Protein AF-A0A2V8PUL4-F1 (afdb_monomer)

Solvent-accessible surface area (backbone atoms only — not comparable to full-atom values): 7619 Å² total; per-residue (Å²): 110,84,92,66,49,66,86,40,50,25,62,60,48,50,53,53,51,32,54,72,59,65,60,64,63,51,76,65,58,48,52,50,52,26,60,69,21,54,86,48,44,61,38,66,66,50,50,49,50,52,49,49,58,58,67,66,30,64,64,40,49,53,52,52,48,46,51,50,52,53,50,48,45,30,48,71,72,67,66,40,62,67,45,42,82,89,74,63,38,52,64,68,52,50,50,51,43,51,45,25,54,77,43,76,62,35,45,70,82,43,36,55,52,89,72,94,58,98,85,66,83,86,74,81,31,73,74,68,82,112

Foldseek 3Di:
DVQQDLPDQLLRLLVSLCVVLVNLDDPVRSVVLNVQCHVRVNDPVSSVVSNVVSCPRPVSVLLVVLLVVLQCCCCPVVVDGCCDPDNNDNPLSVVLSVLCVVVVNPCVNSQQDDDPDVDDPDDQHSPNPD

Structure (mmCIF, N/CA/C/O backbone):
data_AF-A0A2V8PUL4-F1
#
_entry.id   AF-A0A2V8PUL4-F1
#
loop_
_atom_site.group_PDB
_atom_site.id
_atom_site.type_symbol
_atom_site.label_atom_id
_atom_site.label_alt_id
_atom_site.label_comp_id
_atom_site.label_asym_id
_atom_site.label_entity_id
_atom_site.label_seq_id
_atom_site.pdbx_PDB_ins_code
_atom_site.Cartn_x
_atom_site.Cartn_y
_atom_site.Cartn_z
_atom_site.occupancy
_atom_site.B_iso_or_equiv
_atom_site.auth_seq_id
_atom_site.auth_comp_id
_atom_site.auth_asym_id
_atom_site.auth_atom_id
_atom_site.pdbx_PDB_model_num
ATOM 1 N N . LEU A 1 1 ? 1.633 -14.308 13.823 1.00 53.53 1 LEU A N 1
ATOM 2 C CA . LEU A 1 1 ? 0.843 -13.743 14.947 1.00 53.53 1 LEU A CA 1
ATOM 3 C C . LEU A 1 1 ? 1.604 -12.721 15.813 1.00 53.53 1 LEU A C 1
ATOM 5 O O . LEU A 1 1 ? 0.944 -11.920 16.455 1.00 53.53 1 LEU A O 1
ATOM 9 N N . ILE A 1 2 ? 2.948 -12.657 15.804 1.00 66.19 2 ILE A N 1
ATOM 10 C CA . ILE A 1 2 ? 3.716 -11.726 16.671 1.00 66.19 2 ILE A CA 1
ATOM 11 C C . ILE A 1 2 ? 3.553 -10.241 16.277 1.00 66.19 2 ILE A C 1
ATOM 13 O O . ILE A 1 2 ? 3.551 -9.373 17.140 1.00 66.19 2 ILE A O 1
ATOM 17 N N . ARG A 1 3 ? 3.368 -9.931 14.985 1.00 69.19 3 ARG A N 1
ATOM 18 C CA . ARG A 1 3 ? 3.284 -8.541 14.489 1.00 69.19 3 ARG A CA 1
ATOM 19 C C . ARG A 1 3 ? 1.957 -7.834 14.799 1.00 69.19 3 ARG A C 1
ATOM 21 O O . ARG A 1 3 ? 1.920 -6.611 14.826 1.00 69.19 3 ARG A O 1
ATOM 28 N N . TYR A 1 4 ? 0.893 -8.598 15.051 1.00 77.38 4 TYR A N 1
ATOM 29 C CA . TYR A 1 4 ? -0.440 -8.078 15.367 1.00 77.38 4 TYR A CA 1
ATOM 30 C C . TYR A 1 4 ? -1.057 -8.838 16.553 1.00 77.38 4 TYR A C 1
ATOM 32 O O . TYR A 1 4 ? -1.983 -9.625 16.347 1.00 77.38 4 TYR A O 1
ATOM 40 N N . PRO A 1 5 ? -0.546 -8.646 17.784 1.00 78.50 5 PRO A N 1
ATOM 41 C CA . PRO A 1 5 ? -1.040 -9.348 18.968 1.00 78.50 5 PRO A CA 1
ATOM 42 C C . PRO A 1 5 ? -2.530 -9.092 19.216 1.00 78.50 5 PRO A C 1
ATOM 44 O O . PRO A 1 5 ? -2.999 -7.976 19.002 1.00 78.50 5 PRO A O 1
ATOM 47 N N . ASN A 1 6 ? -3.261 -10.071 19.755 1.00 73.56 6 ASN A N 1
ATOM 48 C CA . ASN A 1 6 ? -4.700 -9.928 20.038 1.00 73.56 6 ASN A CA 1
ATOM 49 C C . ASN A 1 6 ? -5.0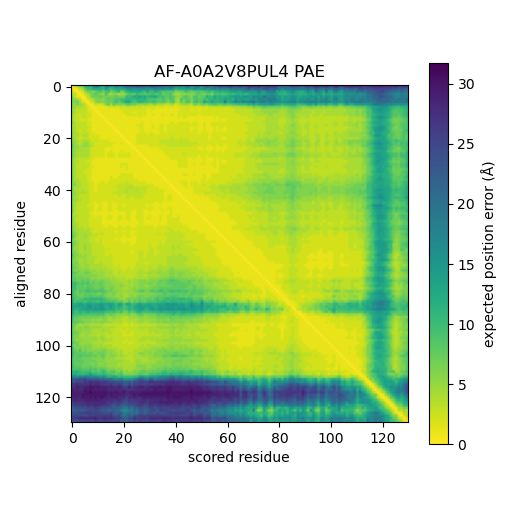24 -8.817 21.058 1.00 73.56 6 ASN A C 1
ATOM 51 O O . ASN A 1 6 ? -6.135 -8.307 21.061 1.00 73.56 6 ASN A O 1
ATOM 55 N N . ILE A 1 7 ? -4.052 -8.399 21.877 1.00 80.19 7 ILE A N 1
ATOM 56 C CA . ILE A 1 7 ? -4.193 -7.301 22.853 1.00 80.19 7 ILE A CA 1
ATOM 57 C C . ILE A 1 7 ? -3.979 -5.896 22.252 1.00 80.19 7 ILE A C 1
ATOM 59 O O . ILE A 1 7 ? -3.929 -4.913 22.986 1.00 80.19 7 ILE A O 1
ATOM 63 N N . THR A 1 8 ? -3.792 -5.775 20.932 1.00 88.19 8 THR A N 1
ATOM 64 C CA . THR A 1 8 ? -3.617 -4.461 20.284 1.00 88.19 8 THR A CA 1
ATOM 65 C C . THR A 1 8 ? -4.917 -3.664 20.285 1.00 88.19 8 THR A C 1
ATOM 67 O O . THR A 1 8 ? -5.968 -4.184 19.920 1.00 88.19 8 THR A O 1
ATOM 70 N N . SER A 1 9 ? -4.838 -2.380 20.650 1.00 94.19 9 SER A N 1
ATOM 71 C CA . SER A 1 9 ? -5.974 -1.462 20.526 1.00 94.19 9 SER A CA 1
ATOM 72 C C . SER A 1 9 ? -6.377 -1.278 19.059 1.00 94.19 9 SER A C 1
ATOM 74 O O . SER A 1 9 ? -5.547 -1.435 18.160 1.00 94.19 9 SER A O 1
ATOM 76 N N . ALA A 1 10 ? -7.634 -0.891 18.812 1.00 96.12 10 ALA A N 1
ATOM 77 C CA . ALA A 1 10 ? -8.137 -0.638 17.459 1.00 96.12 10 ALA A CA 1
ATOM 78 C C . ALA A 1 10 ? -7.262 0.375 16.699 1.00 96.12 10 ALA A C 1
ATOM 80 O O . ALA A 1 10 ? -6.848 0.125 15.570 1.00 96.12 10 ALA A O 1
ATOM 81 N N . VAL A 1 11 ? -6.893 1.473 17.369 1.00 96.81 11 VAL A N 1
ATOM 82 C CA . VAL A 1 11 ? -5.998 2.509 16.830 1.00 96.81 11 VAL A CA 1
ATOM 83 C C . VAL A 1 11 ? -4.646 1.925 16.424 1.00 96.81 11 VAL A C 1
ATOM 85 O O . VAL A 1 11 ? -4.194 2.137 15.301 1.00 96.81 11 VAL A O 1
ATOM 88 N N . ALA A 1 12 ? -3.993 1.179 17.321 1.00 95.81 12 ALA A N 1
ATOM 89 C CA . ALA A 1 12 ? -2.677 0.611 17.046 1.00 95.81 12 ALA A CA 1
ATOM 90 C C . ALA A 1 12 ? -2.726 -0.405 15.896 1.00 95.81 12 ALA A C 1
ATOM 92 O O . ALA A 1 12 ? -1.837 -0.411 15.046 1.00 95.81 12 ALA A O 1
ATOM 93 N N . PHE A 1 13 ? -3.774 -1.231 15.845 1.00 95.81 13 PHE A N 1
ATOM 94 C CA . PHE A 1 13 ? -3.956 -2.224 14.792 1.00 95.81 13 PHE A CA 1
ATOM 95 C C . PHE A 1 13 ? -4.156 -1.578 13.416 1.00 95.81 13 PHE A C 1
ATOM 97 O O . PHE A 1 13 ? -3.402 -1.889 12.493 1.00 95.81 13 PHE A O 1
ATOM 104 N N . VAL A 1 14 ? -5.104 -0.642 13.290 1.00 97.19 14 VAL A N 1
ATOM 105 C CA . VAL A 1 14 ? -5.391 0.044 12.018 1.00 97.19 14 VAL A CA 1
ATOM 106 C C . VAL A 1 14 ? -4.172 0.833 11.540 1.00 97.19 14 VAL A C 1
ATOM 108 O O . VAL A 1 14 ? -3.780 0.700 10.384 1.00 97.19 14 VAL A O 1
ATOM 111 N N . ASN A 1 15 ? -3.508 1.588 12.422 1.00 96.50 15 ASN A N 1
ATOM 112 C CA . ASN A 1 15 ? -2.321 2.364 12.049 1.00 96.50 15 ASN A CA 1
ATOM 113 C C . ASN A 1 15 ? -1.166 1.468 11.580 1.00 96.50 15 ASN A C 1
ATOM 115 O O . ASN A 1 15 ? -0.452 1.816 10.638 1.00 96.50 15 ASN A O 1
ATOM 119 N N . ALA A 1 16 ? -0.972 0.315 12.225 1.00 95.12 16 ALA A N 1
ATOM 120 C CA . ALA A 1 16 ? 0.056 -0.641 11.832 1.00 95.12 16 ALA A CA 1
ATOM 121 C C . ALA A 1 16 ? -0.257 -1.296 10.478 1.00 95.12 16 ALA A C 1
ATOM 123 O O . ALA A 1 16 ? 0.659 -1.513 9.684 1.00 95.12 16 ALA A O 1
ATOM 124 N N . LEU A 1 17 ? -1.526 -1.613 10.198 1.00 95.75 17 LEU A N 1
ATOM 125 C CA . LEU A 1 17 ? -1.949 -2.106 8.885 1.00 95.75 17 LEU A CA 1
ATOM 126 C C . LEU A 1 17 ? -1.752 -1.051 7.796 1.00 95.75 17 LEU A C 1
ATOM 128 O O . LEU A 1 17 ? -1.100 -1.340 6.798 1.00 95.75 17 LEU A O 1
ATOM 132 N N . ASP A 1 18 ? -2.236 0.170 8.018 1.00 97.25 18 ASP A N 1
ATOM 133 C CA . ASP A 1 18 ? -2.129 1.267 7.054 1.00 97.25 18 ASP A CA 1
ATOM 134 C C . ASP A 1 18 ? -0.665 1.609 6.754 1.00 97.25 18 ASP A C 1
ATOM 136 O O . ASP A 1 18 ? -0.261 1.701 5.598 1.00 97.25 18 ASP A O 1
ATOM 140 N N . THR A 1 19 ? 0.183 1.673 7.784 1.00 95.75 19 THR A N 1
ATOM 141 C CA . THR A 1 19 ? 1.629 1.893 7.615 1.00 95.75 19 THR A CA 1
ATOM 142 C C . THR A 1 19 ? 2.266 0.809 6.745 1.00 95.75 19 THR A C 1
ATOM 144 O O . THR A 1 19 ? 3.080 1.113 5.876 1.00 95.75 19 THR A O 1
ATOM 147 N N . ASN A 1 20 ? 1.873 -0.453 6.927 1.00 94.19 20 ASN A N 1
ATOM 148 C CA . ASN A 1 20 ? 2.387 -1.558 6.116 1.00 94.19 20 ASN A CA 1
ATOM 149 C C . ASN A 1 20 ? 1.840 -1.570 4.691 1.00 94.19 20 ASN A C 1
ATOM 151 O O . ASN A 1 20 ? 2.556 -1.984 3.785 1.00 94.19 20 ASN A O 1
ATOM 155 N N . ALA A 1 21 ? 0.623 -1.073 4.487 1.00 95.25 21 ALA A N 1
ATOM 156 C CA . ALA A 1 21 ? 0.072 -0.802 3.165 1.00 95.25 21 ALA A CA 1
ATOM 157 C C . ALA A 1 21 ? 0.704 0.445 2.502 1.00 95.25 21 ALA A C 1
ATOM 159 O O . ALA A 1 21 ? 0.445 0.735 1.336 1.00 95.25 21 ALA A O 1
ATOM 160 N N . GLY A 1 22 ? 1.564 1.184 3.214 1.00 94.81 22 GLY A N 1
ATOM 161 C CA . GLY A 1 22 ? 2.232 2.383 2.710 1.00 94.81 22 GLY A CA 1
ATOM 162 C C . GLY A 1 22 ? 1.420 3.669 2.884 1.00 94.81 22 GLY A C 1
ATOM 163 O O . GLY A 1 22 ? 1.537 4.565 2.048 1.00 94.81 22 GLY A O 1
ATOM 164 N N . ALA A 1 23 ? 0.610 3.760 3.941 1.00 96.44 23 ALA A N 1
ATOM 165 C CA . ALA A 1 23 ? -0.258 4.893 4.266 1.00 96.44 23 ALA A CA 1
ATOM 166 C C . ALA A 1 23 ? -1.227 5.217 3.117 1.00 96.44 23 ALA A C 1
ATOM 168 O O . ALA A 1 23 ? -1.120 6.252 2.454 1.00 96.44 23 ALA A O 1
ATOM 169 N N . VAL A 1 24 ? -2.115 4.267 2.823 1.00 96.69 24 VAL A N 1
ATOM 170 C CA . VAL A 1 24 ? -3.079 4.356 1.713 1.00 96.69 24 VAL A CA 1
ATOM 171 C C . VAL A 1 24 ? -4.415 4.942 2.143 1.00 96.69 24 VAL A C 1
ATOM 173 O O . VAL A 1 24 ? -5.161 5.424 1.294 1.00 96.69 24 VAL A O 1
ATOM 176 N N . LEU A 1 25 ? -4.710 4.920 3.443 1.00 97.94 25 LEU A N 1
ATOM 177 C CA . LEU A 1 25 ? -5.942 5.469 3.982 1.00 97.94 25 LEU A CA 1
ATOM 178 C C . LEU A 1 25 ? -5.858 6.986 4.145 1.00 97.94 25 LEU A C 1
ATOM 180 O O . LEU A 1 25 ? -4.895 7.549 4.672 1.00 97.94 25 LEU A O 1
ATOM 184 N N . THR A 1 26 ? -6.943 7.659 3.789 1.00 97.88 26 THR A N 1
ATOM 185 C CA . THR A 1 26 ? -7.201 9.030 4.220 1.00 97.88 26 THR A CA 1
ATOM 186 C C . THR A 1 26 ? -7.469 9.088 5.727 1.00 97.88 26 THR A C 1
ATOM 188 O O . THR A 1 26 ? -7.782 8.091 6.383 1.00 97.88 26 THR A O 1
ATOM 191 N N . SER A 1 27 ? -7.399 10.293 6.304 1.00 97.75 27 SER A N 1
ATOM 192 C CA . SER A 1 27 ? -7.712 10.492 7.727 1.00 97.75 27 SER A CA 1
ATOM 193 C C . SER A 1 27 ? -9.134 10.034 8.087 1.00 97.75 27 SER A C 1
ATOM 195 O O . SER A 1 27 ? -9.345 9.486 9.167 1.00 97.75 27 SER A O 1
ATOM 197 N N . ALA A 1 28 ? -10.095 10.226 7.175 1.00 98.12 28 ALA A N 1
ATOM 198 C CA . ALA A 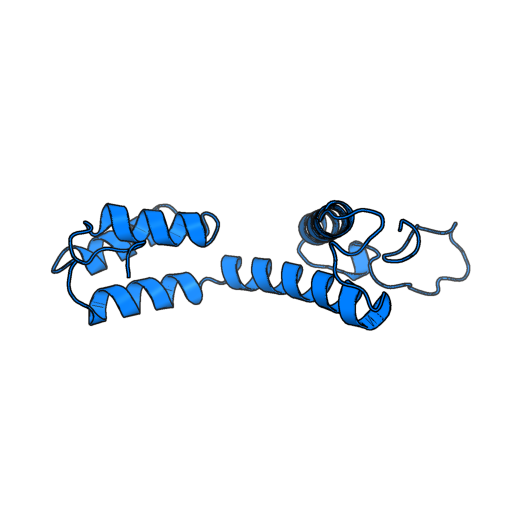1 28 ? -11.490 9.846 7.379 1.00 98.12 28 ALA A CA 1
ATOM 199 C C . ALA A 1 28 ? -11.689 8.323 7.331 1.00 98.12 28 ALA A C 1
ATOM 201 O O . ALA A 1 28 ? -12.301 7.766 8.239 1.00 98.12 28 ALA A O 1
ATOM 202 N N . GLU A 1 29 ? -11.124 7.640 6.330 1.00 98.19 29 GLU A N 1
ATOM 203 C CA . GLU A 1 29 ? -11.191 6.173 6.223 1.00 98.19 29 GLU A CA 1
ATOM 204 C C . GLU A 1 29 ? -10.534 5.503 7.429 1.00 98.19 29 GLU A C 1
ATOM 206 O O . GLU A 1 29 ? -11.103 4.598 8.036 1.00 98.19 29 GLU A O 1
ATOM 211 N N . ARG A 1 30 ? -9.364 6.002 7.841 1.00 98.38 30 ARG A N 1
ATOM 212 C CA . ARG A 1 30 ? -8.672 5.502 9.029 1.00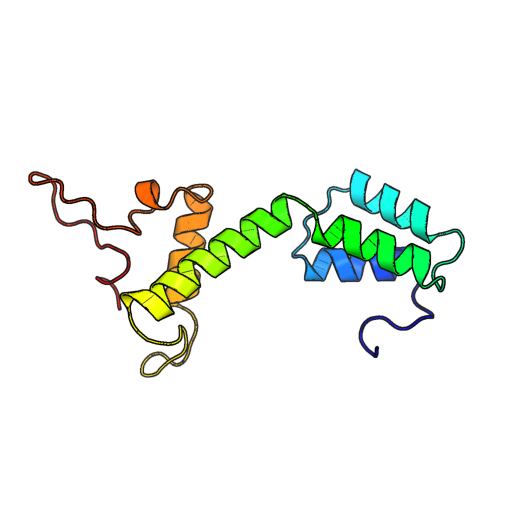 98.38 30 ARG A CA 1
ATOM 213 C C . ARG A 1 30 ? -9.521 5.665 10.289 1.00 98.38 30 ARG A C 1
ATOM 215 O O . ARG A 1 30 ? -9.616 4.729 11.076 1.00 98.38 30 ARG A O 1
ATOM 222 N N . ALA A 1 31 ? -10.152 6.825 10.484 1.00 98.44 31 ALA A N 1
ATOM 223 C CA . ALA A 1 31 ? -11.040 7.054 11.623 1.00 98.44 31 ALA A CA 1
ATOM 224 C C . ALA A 1 31 ? -12.262 6.120 11.602 1.00 98.44 31 ALA A C 1
ATOM 226 O O . ALA A 1 31 ? -12.630 5.588 12.649 1.00 98.44 31 ALA A O 1
ATOM 227 N N . ALA A 1 32 ? -12.846 5.874 10.426 1.00 98.50 32 ALA A N 1
ATOM 228 C CA . ALA A 1 32 ? -13.974 4.960 10.265 1.00 98.50 32 ALA A CA 1
ATOM 229 C C . ALA A 1 32 ? -13.601 3.513 10.630 1.00 98.50 32 ALA A C 1
ATOM 231 O O . ALA A 1 32 ? -14.297 2.891 11.428 1.00 98.50 32 ALA A O 1
ATOM 232 N N . LEU A 1 33 ? -12.466 3.007 10.135 1.00 98.44 33 LEU A N 1
ATOM 233 C CA . LEU A 1 33 ? -11.992 1.652 10.453 1.00 98.44 33 LEU A CA 1
ATOM 234 C C . LEU A 1 33 ? -11.614 1.490 11.933 1.00 98.44 33 LEU A C 1
ATOM 236 O O . LEU A 1 33 ? -11.827 0.434 12.527 1.00 98.44 33 LEU A O 1
ATOM 240 N N . ILE A 1 34 ? -11.072 2.540 12.560 1.00 98.38 34 ILE A N 1
ATOM 241 C CA . ILE A 1 34 ? -10.828 2.548 14.008 1.00 98.38 34 ILE A CA 1
ATOM 242 C C . ILE A 1 34 ? -12.153 2.449 14.761 1.00 98.38 34 ILE A C 1
ATOM 244 O O . ILE A 1 34 ? -12.266 1.629 15.672 1.00 98.38 34 ILE A O 1
ATOM 248 N N . ALA A 1 35 ? -13.145 3.265 14.396 1.00 98.44 35 ALA A N 1
ATOM 249 C CA . ALA A 1 35 ? -14.456 3.254 15.037 1.00 98.44 35 ALA A CA 1
ATOM 250 C C . ALA A 1 35 ? -15.149 1.893 14.887 1.00 98.44 35 ALA A C 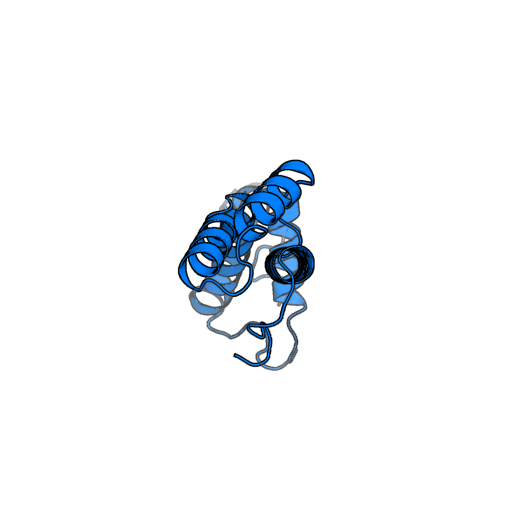1
ATOM 252 O O . ALA A 1 35 ? -15.726 1.402 15.850 1.00 98.44 35 ALA A O 1
ATOM 253 N N . GLU A 1 36 ? -15.020 1.257 13.724 1.00 97.94 36 GLU A N 1
ATOM 254 C CA . GLU A 1 36 ? -15.544 -0.081 13.445 1.00 97.94 36 GLU A CA 1
ATOM 255 C C . GLU A 1 36 ? -14.929 -1.175 14.330 1.00 97.94 36 GLU A C 1
ATOM 257 O O . GLU A 1 36 ? -15.647 -2.034 14.834 1.00 97.94 36 GLU A O 1
ATOM 262 N N . LEU A 1 37 ? -13.616 -1.131 14.573 1.00 97.50 37 LEU A N 1
ATOM 263 C CA . LEU A 1 37 ? -12.922 -2.128 15.398 1.00 97.50 37 LEU A CA 1
ATOM 264 C C . LEU A 1 37 ? 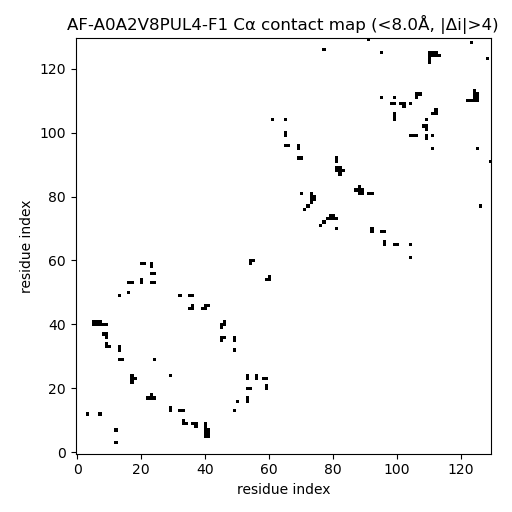-12.993 -1.839 16.907 1.00 97.50 37 LEU A C 1
ATOM 266 O O . LEU A 1 37 ? -12.754 -2.725 17.728 1.00 97.50 37 LEU A O 1
ATOM 270 N N . THR A 1 38 ? -13.306 -0.602 17.296 1.00 97.44 38 THR A N 1
ATOM 271 C CA . THR A 1 38 ? -13.340 -0.159 18.701 1.00 97.44 38 THR A CA 1
ATOM 272 C C . THR A 1 38 ? -14.261 -0.982 19.620 1.00 97.44 38 THR A C 1
ATOM 274 O O . THR A 1 38 ? -13.848 -1.201 20.760 1.00 97.44 38 THR A O 1
ATOM 277 N N . PRO A 1 39 ? -15.447 -1.476 19.199 1.00 96.38 39 PRO A N 1
ATOM 278 C CA . PRO A 1 39 ? -16.337 -2.243 20.072 1.00 96.38 39 PRO A CA 1
ATOM 279 C C . PRO A 1 39 ? -15.699 -3.510 20.648 1.00 96.38 39 PRO A C 1
ATOM 281 O O . PRO A 1 39 ? -15.951 -3.850 21.802 1.00 96.38 39 PRO A O 1
ATOM 284 N N . ASN A 1 40 ? -14.865 -4.201 19.865 1.00 95.25 40 ASN A N 1
ATOM 285 C CA . ASN A 1 40 ? -14.125 -5.373 20.323 1.00 95.25 40 ASN A CA 1
ATOM 286 C C . ASN A 1 40 ? -12.828 -5.558 19.507 1.00 95.25 40 ASN A C 1
ATOM 288 O O . ASN A 1 40 ? -12.802 -6.331 18.548 1.00 95.25 40 ASN A O 1
ATOM 292 N N . PRO A 1 41 ? -11.718 -4.898 19.885 1.00 94.19 41 PRO A N 1
ATOM 293 C CA . PRO A 1 41 ? -10.476 -4.930 19.108 1.00 94.19 41 PRO A CA 1
ATOM 294 C C . PRO A 1 41 ? -9.823 -6.313 18.988 1.00 94.19 41 PRO A C 1
ATOM 296 O O . PRO A 1 41 ? -8.967 -6.519 18.121 1.00 94.19 41 PRO A O 1
ATOM 299 N N . ALA A 1 42 ? -10.203 -7.248 19.863 1.00 92.94 42 ALA A N 1
ATOM 300 C CA . ALA A 1 42 ? -9.731 -8.626 19.863 1.00 92.94 42 ALA A CA 1
ATOM 301 C C . ALA A 1 42 ? -10.609 -9.565 19.013 1.00 92.94 42 ALA A C 1
ATOM 303 O O . ALA A 1 42 ? -10.223 -10.718 18.823 1.00 92.94 42 ALA A O 1
ATOM 304 N N . ASP A 1 43 ? -11.753 -9.096 18.499 1.00 94.31 43 ASP A N 1
ATOM 305 C CA . ASP A 1 43 ? -12.659 -9.897 17.673 1.00 94.31 43 ASP A CA 1
ATOM 306 C C . ASP A 1 43 ? -11.995 -10.275 16.335 1.00 94.31 43 ASP A C 1
ATOM 308 O O . ASP A 1 43 ? -11.650 -9.389 15.542 1.00 94.31 43 ASP A O 1
ATOM 312 N N . PRO A 1 44 ? -11.814 -11.576 16.039 1.00 93.00 44 PRO A N 1
ATOM 313 C CA . PRO A 1 44 ? -11.244 -12.018 14.772 1.00 93.00 44 PRO A CA 1
ATOM 314 C C . PRO A 1 44 ? -12.041 -11.563 13.545 1.00 93.00 44 PRO A C 1
ATOM 316 O O . PRO A 1 44 ? -11.430 -11.280 12.516 1.00 93.00 44 PRO A O 1
ATOM 319 N N . ALA A 1 45 ? -13.372 -11.474 13.640 1.00 95.69 45 ALA A N 1
ATOM 320 C CA . ALA A 1 45 ? -14.223 -11.095 12.517 1.00 95.69 45 ALA A CA 1
ATOM 321 C C . ALA A 1 45 ? -14.051 -9.612 12.166 1.00 95.69 45 ALA A C 1
ATOM 323 O O . ALA A 1 45 ? -13.790 -9.287 11.009 1.00 95.69 45 ALA A O 1
ATOM 324 N N . LEU A 1 46 ? -14.085 -8.722 13.167 1.00 96.19 46 LEU A N 1
ATOM 325 C CA . LEU A 1 46 ? -13.851 -7.286 12.956 1.00 96.19 46 LEU A CA 1
ATOM 326 C C . LEU A 1 46 ? -12.433 -7.014 12.436 1.00 96.19 46 LEU A C 1
ATOM 328 O O . LEU A 1 46 ? -12.237 -6.188 11.547 1.00 96.19 46 LEU A O 1
ATOM 332 N N . ARG A 1 47 ? -11.421 -7.730 12.947 1.00 96.00 47 ARG A N 1
ATOM 333 C CA . ARG A 1 47 ? -10.035 -7.585 12.463 1.00 96.00 47 ARG A CA 1
ATOM 334 C C . ARG A 1 47 ? -9.875 -8.047 11.018 1.00 96.00 47 ARG A C 1
ATOM 336 O O . ARG A 1 47 ? -9.123 -7.419 10.273 1.00 96.00 47 ARG A O 1
ATOM 343 N N . ALA A 1 48 ? -10.536 -9.141 10.639 1.00 95.81 48 ALA A N 1
ATOM 344 C CA . ALA A 1 48 ? -10.518 -9.642 9.270 1.00 95.81 48 ALA A CA 1
ATOM 345 C C . ALA A 1 48 ? -11.197 -8.661 8.307 1.00 95.81 48 ALA A C 1
ATOM 347 O O . ALA A 1 48 ? -10.642 -8.384 7.247 1.00 95.81 48 ALA A O 1
ATOM 348 N N . ASP A 1 49 ? -12.335 -8.089 8.700 1.00 97.81 49 ASP A N 1
ATOM 349 C CA . ASP A 1 49 ? -13.050 -7.108 7.884 1.00 97.81 49 ASP A CA 1
ATOM 350 C C . ASP A 1 49 ? -12.233 -5.819 7.674 1.00 97.81 49 ASP A C 1
ATOM 352 O O . ASP A 1 49 ? -12.017 -5.392 6.538 1.00 97.81 49 ASP A O 1
ATOM 356 N N . VAL A 1 50 ? -11.643 -5.267 8.741 1.00 97.75 50 VAL A N 1
ATOM 357 C CA . VAL A 1 50 ? -10.723 -4.119 8.642 1.00 97.75 50 VAL A CA 1
ATOM 358 C C . VAL A 1 50 ? -9.529 -4.426 7.735 1.00 97.75 50 VAL A C 1
ATOM 360 O O . VAL A 1 50 ? -9.145 -3.592 6.914 1.00 97.75 50 VAL A O 1
ATOM 363 N N . LEU A 1 51 ? -8.930 -5.615 7.862 1.00 96.56 51 LEU A N 1
ATOM 364 C CA . LEU A 1 51 ? -7.823 -6.033 7.002 1.00 96.56 51 LEU A CA 1
ATOM 365 C C . LEU A 1 51 ? -8.251 -6.104 5.532 1.00 96.56 51 LEU A C 1
ATOM 367 O O . LEU A 1 51 ? -7.517 -5.618 4.673 1.00 96.56 51 LEU A O 1
ATOM 371 N N . MET A 1 52 ? -9.418 -6.687 5.251 1.00 97.62 52 MET A N 1
ATOM 372 C CA . MET A 1 52 ? -9.968 -6.810 3.902 1.00 97.62 52 MET A CA 1
ATOM 373 C C . MET A 1 52 ? -10.191 -5.432 3.275 1.00 97.62 52 MET A C 1
ATOM 375 O O . MET A 1 52 ? -9.682 -5.178 2.189 1.00 97.62 52 MET A O 1
ATOM 379 N N . LYS A 1 53 ? -10.822 -4.498 3.995 1.00 98.19 53 LYS A N 1
ATOM 380 C CA . LYS A 1 53 ? -11.051 -3.123 3.515 1.00 98.19 53 LYS A CA 1
ATOM 381 C C . LYS A 1 53 ? -9.756 -2.382 3.173 1.00 98.19 53 LYS A C 1
ATOM 383 O O . LYS A 1 53 ? -9.705 -1.646 2.190 1.00 98.19 53 LYS A O 1
ATOM 388 N N . ILE A 1 54 ? -8.691 -2.579 3.956 1.00 97.62 54 ILE A N 1
ATOM 389 C CA . ILE A 1 54 ? -7.372 -1.997 3.652 1.00 97.62 54 ILE A CA 1
ATOM 390 C C . ILE A 1 54 ? -6.732 -2.694 2.445 1.00 97.62 54 ILE A C 1
ATOM 392 O O . ILE A 1 54 ? -6.177 -2.021 1.578 1.00 97.62 54 ILE A O 1
ATOM 396 N N . ALA A 1 55 ? -6.817 -4.025 2.366 1.00 96.94 55 ALA A N 1
ATOM 397 C CA . ALA A 1 55 ? -6.273 -4.809 1.257 1.00 96.94 55 ALA A CA 1
ATOM 398 C C . ALA A 1 55 ? -6.958 -4.492 -0.085 1.00 96.94 55 ALA A C 1
ATOM 400 O O . ALA A 1 55 ? -6.310 -4.496 -1.130 1.00 96.94 55 ALA A O 1
ATOM 401 N N . GLU A 1 56 ? -8.251 -4.174 -0.053 1.00 96.75 56 GLU A N 1
ATOM 402 C CA . GLU A 1 56 ? -9.052 -3.812 -1.223 1.00 96.75 56 GLU A CA 1
ATOM 403 C C . GLU A 1 56 ? -8.906 -2.340 -1.629 1.00 96.75 56 GLU A C 1
ATOM 405 O O . GLU A 1 56 ? -9.443 -1.933 -2.660 1.00 96.75 56 GLU A O 1
ATOM 410 N N . ASN A 1 57 ? -8.148 -1.532 -0.882 1.00 97.88 57 ASN A N 1
ATOM 411 C CA . ASN A 1 57 ? -7.963 -0.121 -1.192 1.00 97.88 57 ASN A CA 1
ATOM 412 C C . ASN A 1 57 ? -7.362 0.076 -2.601 1.00 97.88 57 ASN A C 1
ATOM 414 O O . ASN A 1 57 ? -6.311 -0.472 -2.940 1.00 97.88 57 ASN A O 1
ATOM 418 N N . LEU A 1 58 ? -8.012 0.905 -3.424 1.00 96.12 58 LEU A N 1
ATOM 419 C CA . LEU A 1 58 ? -7.626 1.113 -4.825 1.00 96.12 58 LEU A CA 1
ATOM 420 C C . LEU A 1 58 ? -6.201 1.662 -4.988 1.00 96.12 58 LEU A C 1
ATOM 422 O O . LEU A 1 58 ? -5.503 1.288 -5.931 1.00 96.12 58 LEU A O 1
ATOM 426 N N . LEU A 1 59 ? -5.746 2.522 -4.071 1.00 95.56 59 LEU A N 1
ATOM 427 C CA . LEU A 1 59 ? -4.391 3.068 -4.111 1.00 95.56 59 LEU A CA 1
ATOM 428 C C . LEU A 1 59 ? -3.350 1.981 -3.820 1.00 95.56 59 LEU A C 1
ATOM 430 O O . LEU A 1 59 ? -2.299 1.956 -4.464 1.00 95.56 59 LEU A O 1
ATOM 434 N N . LEU A 1 60 ? -3.645 1.066 -2.890 1.00 96.81 60 LEU A N 1
ATOM 435 C CA . LEU A 1 60 ? -2.801 -0.102 -2.639 1.00 96.81 60 LEU A CA 1
ATOM 436 C C . LEU A 1 60 ? -2.726 -0.990 -3.886 1.00 96.81 60 LEU A C 1
ATOM 438 O O . LEU A 1 60 ? -1.627 -1.300 -4.345 1.00 96.81 60 LEU A O 1
ATOM 442 N N . GLN A 1 61 ? -3.875 -1.325 -4.481 1.00 96.19 61 GLN A N 1
ATOM 443 C CA . GLN A 1 61 ? -3.931 -2.142 -5.697 1.00 96.19 61 GLN A CA 1
ATOM 444 C C . GLN A 1 61 ? -3.118 -1.525 -6.844 1.00 96.19 61 GLN A C 1
ATOM 446 O O . GLN A 1 61 ? -2.331 -2.217 -7.487 1.00 96.19 61 GLN A O 1
ATOM 451 N N . GLN A 1 62 ? -3.250 -0.216 -7.078 1.00 95.25 62 GLN A N 1
ATOM 452 C CA . GLN A 1 62 ? -2.501 0.484 -8.124 1.00 95.25 62 GLN A CA 1
ATOM 453 C C . GLN A 1 62 ? -0.9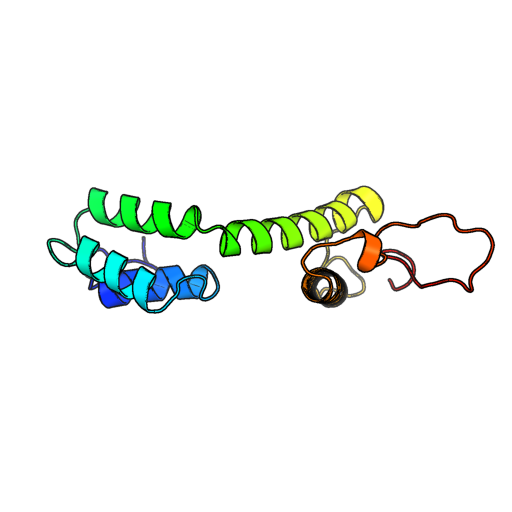85 0.441 -7.874 1.00 95.25 62 GLN A C 1
ATOM 455 O O . GLN A 1 62 ? -0.203 0.211 -8.800 1.00 95.25 62 GLN A O 1
ATOM 460 N N . ARG A 1 63 ? -0.555 0.653 -6.624 1.00 95.06 63 ARG A N 1
ATOM 461 C CA . ARG A 1 63 ? 0.865 0.607 -6.246 1.00 95.06 63 ARG A CA 1
ATOM 462 C C . ARG A 1 63 ? 1.452 -0.784 -6.449 1.00 95.06 63 ARG A C 1
ATOM 464 O O . ARG A 1 63 ? 2.521 -0.899 -7.050 1.00 95.06 63 ARG A O 1
ATOM 471 N N . GLU A 1 64 ? 0.758 -1.825 -5.998 1.00 95.75 64 GLU A N 1
ATOM 472 C CA . GLU A 1 64 ? 1.210 -3.207 -6.174 1.00 95.75 64 GLU A CA 1
ATOM 473 C C . GLU A 1 64 ? 1.189 -3.635 -7.642 1.00 95.75 64 GLU A C 1
ATOM 475 O O . GLU A 1 64 ? 2.128 -4.286 -8.100 1.00 95.75 64 GLU A O 1
ATOM 480 N N . PHE A 1 65 ? 0.207 -3.184 -8.426 1.00 95.94 65 PHE A N 1
ATOM 481 C CA . PHE A 1 65 ? 0.190 -3.414 -9.868 1.00 95.94 65 PHE A CA 1
ATOM 482 C C . PHE A 1 65 ? 1.423 -2.814 -10.556 1.00 95.94 65 PHE A C 1
ATOM 484 O O . PHE A 1 65 ? 2.085 -3.497 -11.336 1.00 95.94 65 PHE A O 1
ATOM 491 N N . ASN A 1 66 ? 1.791 -1.569 -10.236 1.00 96.06 66 ASN A N 1
ATOM 492 C CA . ASN A 1 66 ? 2.988 -0.936 -10.798 1.00 96.06 66 ASN A CA 1
ATOM 493 C C . ASN A 1 66 ? 4.272 -1.693 -10.414 1.00 96.06 66 ASN A C 1
ATOM 495 O O . ASN A 1 66 ? 5.151 -1.885 -11.257 1.00 96.06 66 ASN A O 1
ATOM 499 N N . ARG A 1 67 ? 4.380 -2.162 -9.162 1.00 95.88 67 ARG A N 1
ATOM 500 C CA . ARG A 1 67 ? 5.507 -2.995 -8.699 1.00 95.88 67 ARG A CA 1
ATOM 501 C C . ARG A 1 67 ? 5.572 -4.316 -9.464 1.00 95.88 67 ARG A C 1
ATOM 503 O O . ARG A 1 67 ? 6.634 -4.673 -9.974 1.00 95.88 67 ARG A O 1
ATOM 510 N N . ALA A 1 68 ? 4.440 -5.006 -9.583 1.00 96.31 68 ALA A N 1
ATOM 511 C CA . ALA A 1 68 ? 4.324 -6.273 -10.294 1.00 96.31 68 ALA A CA 1
ATOM 512 C C . ALA A 1 68 ? 4.629 -6.123 -11.790 1.00 96.31 68 ALA A C 1
ATOM 514 O O . ALA A 1 68 ? 5.320 -6.966 -12.358 1.00 96.31 68 ALA A O 1
ATOM 515 N N . PHE A 1 69 ? 4.189 -5.030 -12.417 1.00 94.75 69 PHE A N 1
ATOM 516 C CA . PHE A 1 69 ? 4.501 -4.724 -13.809 1.00 94.75 69 PHE A CA 1
ATOM 517 C C . PHE A 1 69 ? 6.014 -4.620 -14.025 1.00 94.75 69 PHE A C 1
ATOM 519 O O . PHE A 1 69 ? 6.561 -5.314 -14.878 1.00 94.75 69 PHE A O 1
ATOM 526 N N . VAL A 1 70 ? 6.719 -3.819 -13.218 1.00 94.50 70 VAL A N 1
ATOM 527 C CA . VAL A 1 70 ? 8.184 -3.690 -13.324 1.00 94.50 70 VAL A CA 1
ATOM 528 C C . VAL A 1 70 ? 8.874 -5.033 -13.066 1.00 94.50 70 VAL A C 1
ATOM 530 O O . VAL A 1 70 ? 9.798 -5.394 -13.796 1.00 94.50 70 VAL A O 1
ATOM 533 N N . LEU A 1 71 ? 8.408 -5.808 -12.083 1.00 94.88 71 LEU A N 1
ATOM 534 C CA . LEU A 1 71 ? 8.954 -7.136 -11.790 1.00 94.88 71 LEU A CA 1
ATOM 535 C C . LEU A 1 71 ? 8.788 -8.103 -12.973 1.00 94.88 71 LEU A C 1
ATOM 537 O O . LEU A 1 71 ? 9.735 -8.799 -13.338 1.00 94.88 71 LEU A O 1
ATOM 541 N N . MET A 1 72 ? 7.619 -8.107 -13.615 1.00 93.38 72 MET A N 1
ATOM 542 C CA . MET A 1 72 ? 7.357 -8.906 -14.814 1.00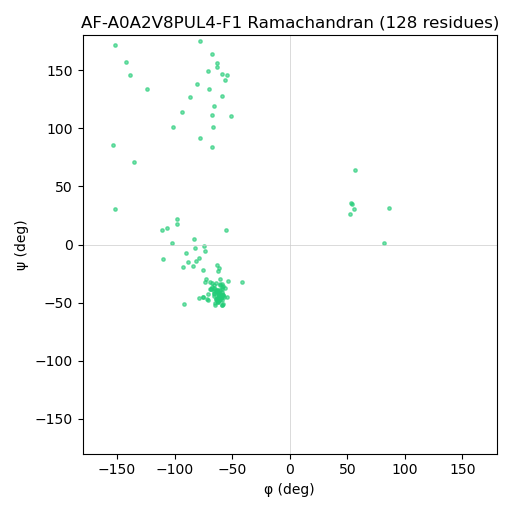 93.38 72 MET A CA 1
ATOM 543 C C . MET A 1 72 ? 8.287 -8.536 -15.970 1.00 93.38 72 MET A C 1
ATOM 545 O O . MET A 1 72 ? 8.708 -9.416 -16.715 1.00 93.38 72 MET A O 1
ATOM 549 N N . GLN A 1 73 ? 8.675 -7.268 -16.101 1.00 89.62 73 GLN A N 1
ATOM 550 C CA . GLN A 1 73 ? 9.662 -6.865 -17.100 1.00 89.62 73 GLN A CA 1
ATOM 551 C C . GLN A 1 73 ? 11.073 -7.393 -16.762 1.00 89.62 73 GLN A C 1
ATOM 553 O O . GLN A 1 73 ? 11.791 -7.839 -17.657 1.00 89.62 73 GLN A O 1
ATOM 558 N N . TYR A 1 74 ? 11.466 -7.417 -15.484 1.00 90.94 74 TYR A N 1
ATOM 559 C CA . TYR A 1 74 ? 12.730 -8.034 -15.051 1.00 90.94 74 TYR A CA 1
ATOM 560 C C . TYR A 1 74 ? 12.769 -9.540 -15.339 1.00 90.94 74 TYR A C 1
ATOM 562 O O . TYR A 1 74 ? 13.706 -10.034 -15.966 1.00 90.94 74 TYR A O 1
ATOM 570 N N . ILE A 1 75 ? 11.727 -10.268 -14.943 1.00 91.94 75 ILE A N 1
ATOM 571 C CA . ILE A 1 75 ? 11.690 -11.726 -15.092 1.00 91.94 75 ILE A CA 1
ATOM 572 C C . ILE A 1 75 ? 11.436 -12.126 -16.552 1.00 91.94 75 ILE A C 1
ATOM 574 O O . ILE A 1 75 ? 12.112 -13.001 -17.085 1.00 91.94 75 ILE A O 1
ATOM 578 N N . GLY A 1 76 ? 10.479 -11.487 -17.222 1.00 88.62 76 GLY A N 1
ATOM 579 C CA . GLY A 1 76 ? 10.046 -11.865 -18.566 1.00 88.62 76 GLY A CA 1
ATOM 580 C C . GLY A 1 76 ? 10.983 -11.388 -19.674 1.00 88.62 76 GLY A C 1
ATOM 581 O O . GLY A 1 76 ? 11.322 -12.166 -20.566 1.00 88.62 76 GLY A O 1
ATOM 582 N N . TYR A 1 77 ? 11.411 -10.122 -19.624 1.00 87.06 77 TYR A N 1
ATOM 583 C CA . TYR A 1 77 ? 12.256 -9.533 -20.666 1.00 87.06 77 TYR A CA 1
ATOM 584 C C . TYR A 1 77 ? 13.747 -9.676 -20.345 1.00 87.06 77 TYR A C 1
ATOM 586 O O . TYR A 1 77 ? 14.497 -10.187 -21.173 1.00 87.06 77 TYR A O 1
ATOM 594 N N . LEU A 1 78 ? 14.177 -9.280 -19.140 1.00 87.19 78 LEU A N 1
ATOM 595 C CA . LEU A 1 78 ? 15.596 -9.341 -18.755 1.00 87.19 78 LEU A CA 1
ATOM 596 C C . LEU A 1 78 ? 16.043 -10.733 -18.283 1.00 87.19 78 LEU A C 1
ATOM 598 O O . LEU A 1 78 ? 17.244 -10.978 -18.191 1.00 87.19 78 LEU A O 1
ATOM 602 N N . ARG A 1 79 ? 15.101 -11.643 -17.994 1.00 89.50 79 ARG A N 1
ATOM 603 C CA . ARG A 1 79 ? 15.364 -13.002 -17.486 1.00 89.50 79 ARG A CA 1
ATOM 604 C C . ARG A 1 79 ? 16.251 -13.025 -16.239 1.00 89.50 79 ARG A C 1
ATOM 606 O O . ARG A 1 79 ? 17.058 -13.936 -16.068 1.00 89.50 79 ARG A O 1
ATOM 613 N N . ARG A 1 80 ? 16.101 -12.030 -15.361 1.00 90.06 80 ARG A N 1
ATOM 614 C CA . ARG A 1 80 ? 16.859 -11.939 -14.107 1.00 90.06 80 ARG A CA 1
ATOM 615 C C . ARG A 1 80 ? 16.009 -11.411 -12.962 1.00 90.06 80 ARG A C 1
ATOM 617 O O . ARG A 1 80 ? 15.042 -10.681 -13.179 1.00 90.06 80 ARG A O 1
ATOM 624 N N . ASN A 1 81 ? 16.427 -11.732 -11.743 1.00 90.94 81 ASN A N 1
ATOM 625 C CA . ASN A 1 81 ? 15.898 -11.080 -10.552 1.00 90.94 81 ASN A CA 1
ATOM 626 C C . ASN A 1 81 ? 16.409 -9.629 -10.475 1.00 90.94 81 ASN A C 1
ATOM 628 O O . ASN A 1 81 ? 17.521 -9.355 -10.938 1.00 90.94 81 ASN A O 1
ATOM 632 N N . PRO A 1 82 ? 15.629 -8.701 -9.897 1.00 91.12 82 PRO A N 1
ATOM 633 C CA . PRO A 1 82 ? 16.044 -7.312 -9.708 1.00 91.12 82 PRO A CA 1
ATOM 634 C C . PRO A 1 82 ? 17.372 -7.108 -8.979 1.00 91.12 82 PRO A C 1
ATOM 636 O O . PRO A 1 82 ? 18.057 -6.136 -9.263 1.00 91.12 82 PRO A O 1
ATOM 639 N N . ASP A 1 83 ? 17.704 -8.014 -8.066 1.00 91.81 83 ASP A N 1
ATOM 640 C CA . ASP A 1 83 ? 18.872 -8.015 -7.186 1.00 91.81 83 ASP A CA 1
ATOM 641 C C . ASP A 1 83 ? 19.934 -9.044 -7.600 1.00 91.81 83 ASP A C 1
ATOM 643 O O . ASP A 1 83 ? 20.840 -9.361 -6.830 1.00 91.81 83 ASP A O 1
ATOM 647 N N . ALA A 1 84 ? 19.842 -9.588 -8.816 1.00 87.38 84 ALA A N 1
ATOM 648 C CA . ALA A 1 84 ? 20.868 -10.483 -9.333 1.00 87.38 84 ALA A CA 1
ATOM 649 C C . ALA A 1 84 ? 22.223 -9.757 -9.482 1.00 87.38 84 ALA A C 1
ATOM 651 O O . ALA A 1 84 ? 22.289 -8.545 -9.696 1.00 87.38 84 ALA A O 1
ATOM 652 N N . ALA A 1 85 ? 23.323 -10.514 -9.398 1.00 80.62 85 ALA A N 1
ATOM 653 C CA . ALA A 1 85 ? 24.658 -10.003 -9.712 1.00 80.62 85 ALA A CA 1
ATOM 654 C C . ALA A 1 85 ? 24.685 -9.380 -11.129 1.00 80.62 85 ALA A C 1
ATOM 656 O O . ALA A 1 85 ? 24.003 -9.894 -12.023 1.00 80.62 85 ALA A O 1
ATOM 657 N N . PRO A 1 86 ? 25.469 -8.310 -11.369 1.00 79.62 86 PRO A N 1
ATOM 658 C CA . PRO A 1 86 ? 26.530 -7.766 -10.511 1.00 79.62 86 PRO A CA 1
ATOM 659 C C . PRO A 1 86 ? 26.079 -6.722 -9.475 1.00 79.62 86 PRO A C 1
ATOM 661 O O . PRO A 1 86 ? 26.834 -6.457 -8.544 1.00 79.62 86 PRO A O 1
ATOM 664 N N . ASP A 1 87 ? 24.879 -6.149 -9.605 1.00 79.44 87 ASP A N 1
ATOM 665 C CA . ASP A 1 87 ? 24.455 -5.012 -8.773 1.00 79.44 87 ASP A CA 1
ATOM 666 C C . ASP A 1 87 ? 24.116 -5.423 -7.330 1.00 79.44 87 ASP A C 1
ATOM 668 O O . ASP A 1 87 ? 24.343 -4.648 -6.398 1.00 79.44 87 ASP A O 1
ATOM 672 N N . LEU A 1 88 ? 23.589 -6.643 -7.132 1.00 87.81 88 LEU A N 1
ATOM 673 C CA . LEU A 1 88 ? 23.213 -7.204 -5.819 1.00 87.81 88 LEU A CA 1
ATOM 674 C C . LEU A 1 88 ? 22.287 -6.289 -4.992 1.00 87.81 88 LEU A C 1
ATOM 676 O O . LEU A 1 88 ? 22.291 -6.309 -3.761 1.00 87.81 88 LEU A O 1
ATOM 680 N N . ASN A 1 89 ? 21.510 -5.439 -5.669 1.00 90.06 89 ASN A N 1
ATOM 681 C CA . ASN A 1 89 ? 20.631 -4.447 -5.062 1.00 90.06 89 ASN A CA 1
ATOM 682 C C . ASN A 1 89 ? 19.431 -4.141 -5.975 1.00 90.06 89 ASN A C 1
ATOM 684 O O . ASN A 1 89 ? 19.393 -4.554 -7.126 1.00 90.06 89 ASN A O 1
ATOM 688 N N . PHE A 1 90 ? 18.456 -3.375 -5.477 1.00 92.69 90 PHE A N 1
ATOM 689 C CA . PHE A 1 90 ? 17.222 -3.044 -6.207 1.00 92.69 90 PHE A CA 1
ATOM 690 C C . PHE A 1 90 ? 17.245 -1.667 -6.898 1.00 92.69 90 PHE A C 1
ATOM 692 O O . PHE A 1 90 ? 16.183 -1.133 -7.220 1.00 92.69 90 PHE A O 1
ATOM 699 N N . ALA A 1 91 ? 18.408 -1.040 -7.112 1.00 91.50 91 ALA A N 1
ATOM 700 C CA . ALA A 1 91 ? 18.488 0.338 -7.610 1.00 91.50 91 ALA A CA 1
ATOM 701 C C . ALA A 1 91 ? 17.801 0.511 -8.972 1.00 91.50 91 ALA A C 1
ATOM 703 O O . ALA A 1 91 ? 16.993 1.427 -9.135 1.00 91.50 91 ALA A O 1
ATOM 704 N N . GLY A 1 92 ? 18.040 -0.401 -9.921 1.00 89.94 92 GLY A N 1
ATOM 705 C CA . GLY A 1 92 ? 17.388 -0.355 -11.232 1.00 89.94 92 GLY A CA 1
ATOM 706 C C . GLY A 1 92 ? 15.876 -0.573 -11.157 1.00 89.94 92 GLY A C 1
ATOM 707 O O . GLY A 1 92 ? 15.108 0.159 -11.781 1.00 89.94 92 GLY A O 1
ATOM 708 N N . PHE A 1 93 ? 15.426 -1.516 -10.324 1.00 92.75 93 PHE A N 1
ATOM 709 C CA . PHE A 1 93 ? 14.000 -1.754 -10.108 1.00 92.75 93 PHE A CA 1
ATOM 710 C C . PHE A 1 93 ? 13.317 -0.525 -9.508 1.00 92.75 93 PHE A C 1
ATOM 712 O O . PHE A 1 93 ? 12.279 -0.094 -10.005 1.00 92.75 93 PHE A O 1
ATOM 719 N N . ASN A 1 94 ? 13.930 0.083 -8.490 1.00 94.38 94 ASN A N 1
ATOM 720 C CA . ASN A 1 94 ? 13.419 1.288 -7.845 1.00 94.38 94 ASN A CA 1
ATOM 721 C C . ASN A 1 94 ? 13.414 2.487 -8.798 1.00 94.38 94 ASN A C 1
ATOM 723 O O . ASN A 1 94 ? 12.454 3.254 -8.788 1.00 94.38 94 ASN A O 1
ATOM 727 N N . PHE A 1 95 ? 14.434 2.630 -9.649 1.00 93.00 95 PHE A N 1
ATOM 728 C CA . PHE A 1 95 ? 14.477 3.659 -10.687 1.00 93.00 95 PHE A CA 1
ATOM 729 C C . PHE A 1 95 ? 13.293 3.530 -11.650 1.00 93.00 95 PHE A C 1
ATOM 731 O O . PHE A 1 95 ? 12.545 4.488 -11.856 1.00 93.00 95 PHE A O 1
ATOM 738 N N . TRP A 1 96 ? 13.078 2.336 -12.208 1.00 92.75 96 TRP A N 1
ATOM 739 C CA . TRP A 1 96 ? 11.978 2.102 -13.138 1.00 92.75 96 TRP A CA 1
ATOM 740 C C . TRP A 1 96 ? 10.623 2.251 -12.452 1.00 92.75 96 TRP A C 1
ATOM 742 O O . TRP A 1 96 ? 9.753 2.941 -12.977 1.00 92.75 96 TRP A O 1
ATOM 752 N N . LEU A 1 97 ? 10.448 1.701 -11.252 1.00 95.69 97 LEU A N 1
ATOM 753 C CA . LEU A 1 97 ? 9.222 1.880 -10.479 1.00 95.69 97 LEU A CA 1
ATOM 754 C C . LEU A 1 97 ? 8.928 3.363 -10.206 1.00 95.69 97 LEU A C 1
ATOM 756 O O . LEU A 1 97 ? 7.795 3.806 -10.392 1.00 95.69 97 LEU A O 1
ATOM 760 N N . ALA A 1 98 ? 9.940 4.148 -9.826 1.00 95.69 98 ALA A N 1
ATOM 761 C CA . ALA A 1 98 ? 9.799 5.588 -9.639 1.00 95.69 98 ALA A CA 1
ATOM 762 C C . ALA A 1 98 ? 9.394 6.289 -10.943 1.00 95.69 98 ALA A C 1
ATOM 764 O O . ALA A 1 98 ? 8.459 7.090 -10.927 1.00 95.69 98 ALA A O 1
ATOM 765 N N . LYS A 1 99 ? 10.017 5.940 -12.079 1.00 94.44 99 LYS A N 1
ATOM 766 C CA . LYS A 1 99 ? 9.635 6.472 -13.396 1.00 94.44 99 LYS A CA 1
ATOM 767 C C . LYS A 1 99 ? 8.176 6.136 -13.719 1.00 94.44 99 LYS A C 1
ATOM 769 O O . LYS A 1 99 ? 7.415 7.028 -14.068 1.00 94.44 99 LYS A O 1
ATOM 774 N N . LEU A 1 100 ? 7.739 4.886 -13.548 1.00 95.19 100 LEU A N 1
ATOM 775 C CA . LEU A 1 100 ? 6.346 4.492 -13.801 1.00 95.19 100 LEU A CA 1
ATOM 776 C C . LEU A 1 100 ? 5.353 5.277 -12.938 1.00 95.19 100 LEU A C 1
ATOM 778 O O . LEU A 1 100 ? 4.326 5.738 -13.438 1.00 95.19 100 LEU A O 1
ATOM 782 N N . ASN A 1 101 ? 5.678 5.461 -11.658 1.00 95.00 101 ASN A N 1
ATOM 783 C CA . ASN A 1 101 ? 4.849 6.218 -10.727 1.00 95.00 101 ASN A CA 1
ATOM 784 C C . ASN A 1 101 ? 4.767 7.709 -11.101 1.00 95.00 101 ASN A C 1
ATOM 786 O O . ASN A 1 101 ? 3.685 8.279 -11.008 1.00 95.00 101 ASN A O 1
ATOM 790 N N . GLN A 1 102 ? 5.848 8.325 -11.600 1.00 95.50 102 GLN A N 1
ATOM 791 C CA . GLN A 1 102 ? 5.827 9.709 -12.111 1.00 95.50 102 GLN A CA 1
ATOM 792 C C . GLN A 1 102 ? 4.864 9.893 -13.291 1.00 95.50 102 GLN A C 1
ATOM 794 O O . GLN A 1 102 ? 4.292 10.966 -13.465 1.00 95.50 102 GLN A O 1
ATOM 799 N N . PHE A 1 103 ? 4.657 8.843 -14.086 1.00 94.56 103 PHE A N 1
ATOM 800 C CA . PHE A 1 103 ? 3.709 8.838 -15.200 1.00 94.56 103 PHE A CA 1
ATOM 801 C C . PHE A 1 103 ? 2.361 8.200 -14.834 1.00 94.56 103 PHE A C 1
ATOM 803 O O . PHE A 1 103 ? 1.633 7.759 -15.723 1.00 94.56 103 PHE A O 1
ATOM 810 N N . ASN A 1 104 ? 2.006 8.144 -13.545 1.00 92.62 104 ASN A N 1
ATOM 811 C CA . ASN A 1 104 ? 0.726 7.620 -13.050 1.00 92.62 104 ASN A CA 1
ATOM 812 C C . ASN A 1 104 ? 0.407 6.190 -13.536 1.00 92.62 104 ASN A C 1
ATOM 814 O O . ASN A 1 104 ? -0.744 5.867 -13.821 1.00 92.62 104 ASN A O 1
ATOM 818 N N . GLY A 1 105 ? 1.421 5.330 -13.680 1.00 92.25 105 GLY A N 1
ATOM 819 C CA . GLY A 1 105 ? 1.237 3.963 -14.189 1.00 92.25 105 GLY A CA 1
ATOM 820 C C . GLY A 1 105 ? 1.173 3.855 -15.718 1.00 92.25 105 GLY A C 1
ATOM 821 O O . GLY A 1 105 ? 1.032 2.758 -16.259 1.00 92.25 105 GLY A O 1
ATOM 822 N N . ASN A 1 106 ? 1.314 4.960 -16.455 1.00 92.06 106 ASN A N 1
ATOM 823 C CA . ASN A 1 106 ? 1.355 4.930 -17.913 1.00 92.06 106 ASN A CA 1
ATOM 824 C C . ASN A 1 106 ? 2.736 4.470 -18.409 1.00 92.06 106 ASN A C 1
ATOM 826 O O . ASN A 1 106 ? 3.635 5.276 -18.649 1.00 92.06 106 ASN A O 1
ATOM 830 N N . TYR A 1 107 ? 2.888 3.162 -18.614 1.00 88.81 107 TYR A N 1
ATOM 831 C CA . TYR A 1 107 ? 4.139 2.542 -19.064 1.00 88.81 107 TYR A CA 1
ATOM 832 C C . TYR A 1 107 ? 4.606 3.005 -20.458 1.00 88.81 107 TYR A C 1
ATOM 834 O O . TYR A 1 107 ? 5.796 2.922 -20.770 1.00 88.81 107 TYR A O 1
ATOM 842 N N . VAL A 1 108 ? 3.695 3.513 -21.301 1.00 87.94 108 VAL A N 1
ATOM 843 C CA . VAL A 1 108 ? 4.033 4.079 -22.617 1.00 87.94 108 VAL A CA 1
ATOM 844 C C . VAL A 1 108 ? 4.665 5.457 -22.455 1.00 87.94 108 VAL A C 1
ATOM 846 O O . VAL A 1 108 ? 5.677 5.740 -23.094 1.00 87.94 108 VAL A O 1
ATOM 849 N N . ALA A 1 109 ? 4.086 6.304 -21.602 1.00 88.69 109 ALA A N 1
ATOM 850 C CA . ALA A 1 109 ? 4.652 7.609 -21.269 1.00 88.69 109 ALA A CA 1
ATOM 851 C C . ALA A 1 109 ? 5.959 7.476 -20.470 1.00 88.69 109 ALA A C 1
ATOM 853 O O . ALA A 1 109 ? 6.880 8.253 -20.687 1.00 88.69 109 ALA A O 1
ATOM 854 N N . ALA A 1 110 ? 6.076 6.438 -19.636 1.00 88.50 110 ALA A N 1
ATOM 855 C CA . ALA A 1 110 ? 7.307 6.085 -18.930 1.00 88.50 110 ALA A CA 1
ATOM 856 C C . ALA A 1 110 ? 8.378 5.430 -19.827 1.00 88.50 110 ALA A C 1
ATOM 858 O O . ALA A 1 110 ? 9.469 5.116 -19.347 1.00 88.50 110 ALA A O 1
ATOM 859 N N . GLU A 1 111 ? 8.092 5.221 -21.119 1.00 86.00 111 GLU A N 1
ATOM 860 C CA . GLU A 1 111 ? 9.020 4.657 -22.115 1.00 86.00 111 GLU A CA 1
ATOM 861 C C . GLU A 1 111 ? 9.584 3.288 -21.708 1.00 86.00 111 GLU A C 1
ATOM 863 O O . GLU A 1 111 ? 10.704 2.911 -22.054 1.00 86.00 111 GLU A O 1
ATOM 868 N N . MET A 1 112 ? 8.796 2.521 -20.959 1.00 84.56 112 MET A N 1
ATOM 869 C CA . MET A 1 112 ? 9.186 1.189 -20.495 1.00 84.56 112 MET A CA 1
ATOM 870 C C . MET A 1 112 ? 9.044 0.123 -21.581 1.00 84.56 112 MET A C 1
ATOM 872 O O . MET A 1 112 ? 9.535 -0.992 -21.437 1.00 84.56 112 MET A O 1
ATOM 876 N N . VAL A 1 113 ? 8.376 0.468 -22.680 1.00 74.50 113 VAL A N 1
ATOM 877 C CA . VAL A 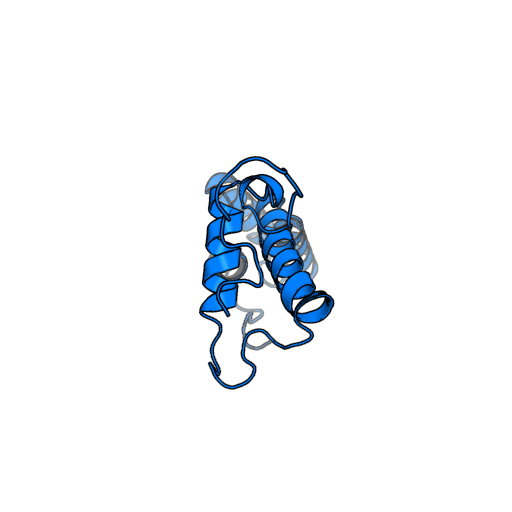1 113 ? 8.199 -0.390 -23.847 1.00 74.50 113 VAL A CA 1
ATOM 878 C C . VAL A 1 113 ? 8.729 0.348 -25.068 1.00 74.50 113 VAL A C 1
ATOM 880 O O . VAL A 1 113 ? 8.434 1.526 -25.284 1.00 74.50 113 VAL A O 1
ATOM 883 N N . ILE A 1 114 ? 9.516 -0.349 -25.885 1.00 63.12 114 ILE A N 1
ATOM 884 C CA . ILE A 1 114 ? 10.078 0.209 -27.114 1.00 63.12 114 ILE A CA 1
ATOM 885 C C . ILE A 1 114 ? 8.936 0.459 -28.101 1.00 63.12 114 ILE A C 1
ATOM 887 O O . ILE A 1 114 ? 8.341 -0.471 -28.643 1.00 63.12 114 ILE A O 1
ATOM 891 N N . ARG A 1 115 ? 8.647 1.731 -28.384 1.00 54.41 115 ARG A N 1
ATOM 892 C CA . ARG A 1 115 ? 7.820 2.112 -29.532 1.00 54.41 115 ARG A CA 1
ATOM 893 C C . ARG A 1 115 ? 8.750 2.397 -30.701 1.00 54.41 115 ARG A C 1
ATOM 895 O O . ARG A 1 115 ? 9.488 3.378 -30.670 1.00 54.41 115 ARG A O 1
ATOM 902 N N . ASN A 1 116 ? 8.689 1.576 -31.745 1.00 50.12 116 ASN A N 1
ATOM 903 C CA . ASN A 1 116 ? 9.472 1.777 -32.960 1.00 50.12 116 ASN A CA 1
ATOM 904 C C . ASN A 1 116 ? 8.984 3.041 -33.704 1.00 50.12 116 ASN A C 1
ATOM 906 O O . ASN A 1 116 ? 8.125 2.973 -34.582 1.00 50.12 116 ASN A O 1
ATOM 910 N N . ARG A 1 117 ? 9.467 4.230 -33.317 1.00 58.44 117 ARG A N 1
ATOM 911 C CA . ARG A 1 117 ? 9.234 5.485 -34.047 1.00 58.44 117 ARG A CA 1
ATOM 912 C C . ARG A 1 117 ? 10.489 5.807 -34.844 1.00 58.44 117 ARG A C 1
ATOM 914 O O . ARG A 1 117 ? 11.437 6.360 -34.303 1.00 58.44 117 ARG A O 1
ATOM 921 N N . ARG A 1 118 ? 10.461 5.514 -36.146 1.00 59.81 118 ARG A N 1
ATOM 922 C CA . ARG A 1 118 ? 11.555 5.697 -37.123 1.00 59.81 118 ARG A CA 1
ATOM 923 C C . ARG A 1 118 ? 12.154 7.125 -37.250 1.00 59.81 118 ARG A C 1
ATOM 925 O O . ARG A 1 118 ? 12.850 7.362 -38.227 1.00 59.81 118 ARG A O 1
ATOM 932 N N . ARG A 1 119 ? 11.892 8.099 -36.358 1.00 57.16 119 ARG A N 1
ATOM 933 C CA . ARG A 1 119 ? 12.329 9.512 -36.512 1.00 57.16 119 ARG A CA 1
ATOM 934 C C . ARG A 1 119 ? 12.570 10.327 -35.217 1.00 57.16 119 ARG A C 1
ATOM 936 O O . ARG A 1 119 ? 12.373 11.538 -35.246 1.00 57.16 119 ARG A O 1
ATOM 943 N N . LYS A 1 120 ? 12.981 9.745 -34.081 1.00 46.47 120 LYS A N 1
ATOM 944 C CA . LYS A 1 120 ? 13.486 10.538 -32.927 1.00 46.47 120 LYS A CA 1
ATOM 945 C C . LYS A 1 120 ? 14.720 9.885 -32.281 1.00 46.47 120 LYS A C 1
ATOM 947 O O . LYS A 1 120 ? 14.787 8.657 -32.308 1.00 46.47 120 LYS A O 1
ATOM 952 N N . PRO A 1 121 ? 15.685 10.677 -31.759 1.00 42.94 121 PRO A N 1
ATOM 953 C CA . PRO A 1 121 ? 16.918 10.159 -31.163 1.00 42.94 121 PRO A CA 1
ATOM 954 C C . PRO A 1 121 ? 16.595 9.180 -30.032 1.00 42.94 121 PRO A C 1
ATOM 956 O O . PRO A 1 121 ? 15.612 9.367 -29.315 1.00 42.94 121 PRO A O 1
ATOM 959 N N . ALA A 1 122 ? 17.390 8.112 -29.946 1.00 45.97 122 ALA A N 1
ATOM 960 C CA . ALA A 1 122 ? 17.166 6.953 -29.092 1.00 45.97 122 ALA A CA 1
ATOM 961 C C . ALA A 1 122 ? 16.886 7.365 -27.642 1.00 45.97 122 ALA A C 1
ATOM 963 O O . ALA A 1 122 ? 17.771 7.857 -26.946 1.00 45.97 122 ALA A O 1
ATOM 964 N N . VAL A 1 123 ? 15.649 7.161 -27.190 1.00 51.16 123 VAL A N 1
ATOM 965 C CA . VAL A 1 123 ? 15.326 7.288 -25.772 1.00 51.16 123 VAL A CA 1
ATOM 966 C C . VAL A 1 123 ? 15.600 5.946 -25.111 1.00 51.16 123 VAL A C 1
ATOM 968 O O . VAL A 1 123 ? 15.163 4.900 -25.595 1.00 51.16 123 VAL A O 1
ATOM 971 N N . VAL A 1 124 ? 16.392 5.985 -24.045 1.00 55.25 124 VAL A N 1
ATOM 972 C CA . VAL A 1 124 ? 16.912 4.821 -23.333 1.00 55.25 124 VAL A CA 1
ATOM 973 C C . VAL A 1 124 ? 15.744 4.082 -22.659 1.00 55.25 124 VAL A C 1
ATOM 975 O O . VAL A 1 124 ? 15.199 4.532 -21.653 1.00 55.25 124 VAL A O 1
ATOM 978 N N . GLY A 1 125 ? 15.290 2.990 -23.279 1.00 63.53 125 GLY A N 1
ATOM 979 C CA . GLY A 1 125 ? 14.177 2.159 -22.802 1.00 63.53 125 GLY A CA 1
ATOM 980 C C . GLY A 1 125 ? 14.565 1.222 -21.652 1.00 63.53 125 GLY A C 1
ATOM 981 O O . GLY A 1 125 ? 15.738 1.116 -21.303 1.00 63.53 125 GLY A O 1
ATOM 982 N N . PHE A 1 126 ? 13.572 0.507 -21.105 1.00 66.31 126 PHE A N 1
ATOM 983 C CA . PHE A 1 126 ? 13.664 -0.379 -19.926 1.00 66.31 126 PHE A CA 1
ATOM 984 C C . PHE A 1 126 ? 14.922 -1.273 -19.840 1.00 66.31 126 PHE A C 1
ATOM 986 O O . PHE A 1 126 ? 15.420 -1.534 -18.749 1.00 66.31 126 PHE A O 1
ATOM 993 N N . GLY A 1 127 ? 15.463 -1.716 -20.980 1.00 60.84 127 GLY A N 1
ATOM 994 C CA . GLY A 1 127 ? 16.648 -2.581 -21.060 1.00 60.84 127 GLY A CA 1
ATOM 995 C C . GLY A 1 127 ? 17.920 -1.941 -21.626 1.00 60.84 127 GLY A C 1
ATOM 996 O O . GLY A 1 127 ? 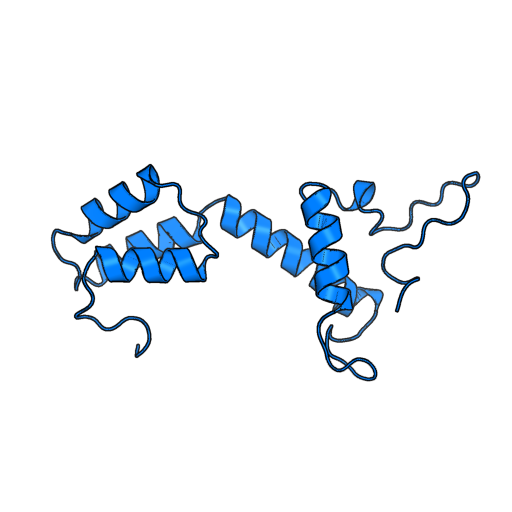18.822 -2.676 -21.993 1.00 60.84 127 GLY A O 1
ATOM 997 N N . LEU A 1 128 ? 17.990 -0.614 -21.774 1.00 55.75 128 LEU A N 1
ATOM 998 C CA . LEU A 1 128 ? 19.171 0.079 -22.321 1.00 55.75 128 LEU A CA 1
ATOM 999 C C . LEU A 1 128 ? 20.048 0.748 -21.238 1.00 55.75 128 LEU A C 1
ATOM 1001 O O . LEU A 1 128 ? 21.038 1.385 -21.584 1.00 55.75 128 LEU A O 1
ATOM 1005 N N . VAL A 1 129 ? 19.693 0.623 -19.951 1.00 54.81 129 VAL A N 1
ATOM 1006 C CA . VAL A 1 129 ? 20.408 1.253 -18.813 1.00 54.81 129 VAL A CA 1
ATOM 1007 C C . VAL A 1 129 ? 21.157 0.236 -17.926 1.00 54.81 129 VAL A C 1
ATOM 1009 O O . VAL A 1 129 ? 21.962 0.657 -17.103 1.00 54.81 129 VAL A O 1
ATOM 1012 N N . PHE A 1 130 ? 20.926 -1.077 -18.065 1.00 50.56 130 PHE A N 1
ATOM 1013 C CA . PHE A 1 130 ? 21.442 -2.106 -17.141 1.00 50.56 130 PHE A CA 1
ATOM 1014 C C . PHE A 1 130 ? 21.704 -3.462 -17.804 1.00 50.56 130 PHE A C 1
ATOM 1016 O O . PHE A 1 130 ? 21.245 -3.641 -18.952 1.00 50.56 130 PHE A O 1
#

Radius of gyration: 19.87 Å; Cα contacts (8 Å, |Δi|>4): 106; chains: 1; bounding box: 43×24×60 Å

pLDDT: mean 87.48, std 14.46, range [42.94, 98.5]

Secondary structure (DSSP, 8-state):
-TTS-TT--HHHHHHHHHHHTTS-S-HHHHHHHHHHHTT-TT-HHHHHHHHHHHHT-HHHHHHHHHHHHHHHHHHHTS-S-TT-TTT-SSHHHHHHHHHHHHTTT-TTTTT-S----TTS-----TTS--

Mean predicted aligned error: 7.03 Å

Sequence (130 aa):
LIRYPNITSAVAFVNALDTNAGAVLTSAERAALIAELTPNPADPALRADVLMKIAENLLLQQREFNRAFVLMQYIGYLRRNPDAAPDLNFAGFNFWLAKLNQFNGNYVAAEMVIRNRRRKPAVVGFGLVF